Protein AF-A0A224XT96-F1 (afdb_monomer_lite)

InterPro domains:
  IPR000998 MAM domain [PS50060] (80-125)
  IPR002172 Low-density lipoprotein (LDL) receptor class A repeat [PF00057] (38-73)
  IPR002172 Low-density lipoprotein (LDL) receptor class A repeat [PS50068] (37-74)
  IPR002172 Low-density lipoprotein (LDL) receptor class A repeat [SM00192] (37-75)
  IPR002172 Low-density lipoprotein (LDL) receptor class A repeat [cd00112] (38-69)
  IPR013320 Concanavalin A-like lectin/glucanase domain superfamily [SSF49899] (80-122)
  IPR023415 Low-density lipoprotein (LDL) receptor class A, conserved site [PS01209] (50-73)
  IPR036055 LDL receptor-like superfamily [G3DSA:4.10.400.10] (34-73)
  IPR036055 LDL receptor-like superfamily [SSF57424] (34-71)
  IPR051560 MAM domain-containing p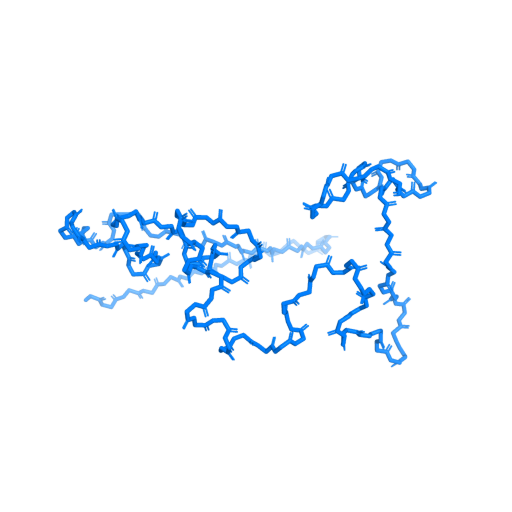rotein [PTHR23282] (2-123)

Organism: NCBI:txid156445

Radius of gyration: 20.36 Å; chains: 1; bounding box: 52×38×51 Å

Secondary structure (DSSP, 8-state):
------------SSS-----------SSSSPPPPTTS--TTEEE-TTSPEEEGGGSSSSS--STT-GGGTSSGGGS-GGGS--STTTTTT--PPTT-SS------SS-SSTT-S-SS-SSS----

Structure (mmCIF, N/CA/C/O backbone):
data_AF-A0A224XT96-F1
#
_entry.id   AF-A0A224XT96-F1
#
loop_
_atom_site.group_PDB
_atom_site.id
_atom_site.type_symbol
_atom_site.label_atom_id
_atom_site.label_alt_id
_atom_site.label_comp_id
_atom_site.label_asym_id
_atom_site.label_entity_id
_atom_site.label_seq_id
_atom_site.pdbx_PDB_ins_code
_atom_site.Cartn_x
_atom_site.Cartn_y
_atom_site.Cartn_z
_atom_site.occupancy
_atom_site.B_iso_or_equiv
_atom_site.auth_seq_id
_atom_site.auth_comp_id
_atom_site.auth_asym_id
_atom_site.auth_atom_id
_atom_site.pdbx_PDB_model_num
ATOM 1 N N . GLN A 1 1 ? 5.978 14.322 24.460 1.00 62.19 1 GLN A N 1
ATOM 2 C CA . GLN A 1 1 ? 7.425 14.065 24.341 1.00 62.19 1 GLN A CA 1
ATOM 3 C C . GLN A 1 1 ? 7.771 14.215 22.873 1.00 62.19 1 GLN A C 1
ATOM 5 O O . GLN A 1 1 ? 7.214 13.476 22.072 1.00 62.19 1 GLN A O 1
ATOM 10 N N . GLU A 1 2 ? 8.599 15.186 22.508 1.00 73.69 2 GLU A N 1
ATOM 11 C CA . GLU A 1 2 ? 9.146 15.238 21.150 1.00 73.69 2 GLU A CA 1
ATOM 12 C C . GLU A 1 2 ? 10.323 14.266 21.077 1.00 73.69 2 GLU A C 1
ATOM 14 O O . GLU A 1 2 ? 11.166 14.236 21.975 1.00 73.69 2 GLU A O 1
ATOM 19 N N . PHE A 1 3 ? 10.348 13.426 20.049 1.00 71.81 3 PHE A N 1
ATOM 20 C CA . PHE A 1 3 ? 11.459 12.524 19.782 1.00 71.81 3 PHE A CA 1
ATOM 21 C C . PHE A 1 3 ? 11.799 12.588 18.297 1.00 71.81 3 PHE A C 1
ATOM 23 O O . PHE A 1 3 ? 10.921 12.778 17.457 1.00 71.81 3 PHE A O 1
ATOM 30 N N . ASN A 1 4 ? 13.083 12.431 17.992 1.00 81.56 4 ASN A N 1
ATOM 31 C CA . ASN A 1 4 ? 13.606 12.438 16.634 1.00 81.56 4 ASN A CA 1
ATOM 32 C C . ASN A 1 4 ? 14.229 11.071 16.357 1.00 81.56 4 ASN A C 1
ATOM 34 O O . ASN A 1 4 ? 15.077 10.614 17.123 1.00 81.56 4 ASN A O 1
ATOM 38 N N . ILE A 1 5 ? 13.808 10.424 15.272 1.00 83.94 5 ILE A N 1
ATOM 39 C CA . ILE A 1 5 ? 14.462 9.219 14.757 1.00 83.94 5 ILE A CA 1
ATOM 40 C C . ILE A 1 5 ? 15.410 9.671 13.646 1.00 83.94 5 ILE A C 1
ATOM 42 O O . ILE A 1 5 ? 14.959 10.218 12.642 1.00 83.94 5 ILE A O 1
ATOM 46 N N . ILE A 1 6 ? 16.712 9.451 13.830 1.00 89.19 6 ILE A N 1
ATOM 47 C CA . ILE A 1 6 ? 17.740 9.747 12.826 1.00 89.19 6 ILE A CA 1
ATOM 48 C C . ILE A 1 6 ? 18.249 8.417 12.279 1.00 89.19 6 ILE A C 1
ATOM 50 O O . ILE A 1 6 ? 18.723 7.570 13.034 1.00 89.19 6 ILE A O 1
ATOM 54 N N . LEU A 1 7 ? 18.121 8.236 10.967 1.00 88.44 7 LEU A N 1
ATOM 55 C CA . LEU A 1 7 ? 18.580 7.055 10.245 1.00 88.44 7 LEU A CA 1
ATOM 56 C C . LEU A 1 7 ? 19.759 7.477 9.372 1.00 88.44 7 LEU A C 1
ATOM 58 O O . LEU A 1 7 ? 19.578 8.179 8.379 1.00 88.44 7 LEU A O 1
ATOM 62 N N . GLU A 1 8 ? 20.965 7.085 9.768 1.00 91.38 8 GLU A N 1
ATOM 63 C CA . GLU A 1 8 ? 22.192 7.380 9.031 1.00 91.38 8 GLU A CA 1
ATOM 64 C C . GLU A 1 8 ? 22.595 6.176 8.178 1.00 91.38 8 GLU A C 1
ATOM 66 O O . GLU A 1 8 ? 22.649 5.042 8.657 1.00 91.38 8 GLU A O 1
ATOM 71 N N . VAL A 1 9 ? 22.881 6.429 6.901 1.00 86.19 9 VAL A N 1
ATOM 72 C CA . VAL A 1 9 ? 23.350 5.418 5.952 1.00 86.19 9 VAL A CA 1
ATOM 73 C C . VAL A 1 9 ? 24.741 5.815 5.481 1.00 86.19 9 VAL A C 1
ATOM 75 O O . VAL A 1 9 ? 24.912 6.879 4.891 1.00 86.19 9 VAL A O 1
ATOM 78 N N . VAL A 1 10 ? 25.725 4.942 5.706 1.00 86.25 10 VAL A N 1
ATOM 79 C CA .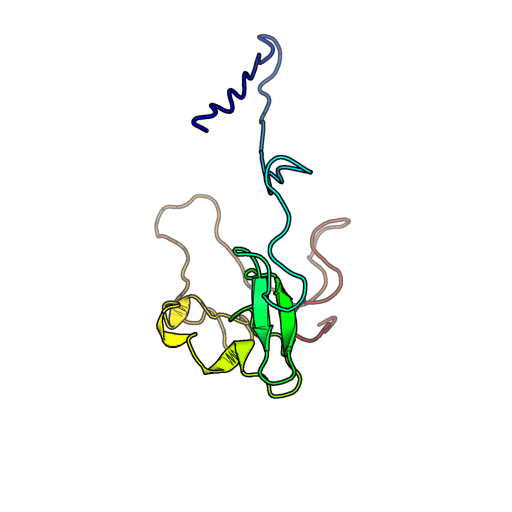 VAL A 1 10 ? 27.110 5.136 5.255 1.00 86.25 10 VAL A CA 1
ATOM 80 C C . VAL A 1 10 ? 27.400 4.156 4.112 1.00 86.25 10 VAL A C 1
ATOM 82 O O . VAL A 1 10 ? 27.719 2.993 4.372 1.00 86.25 10 VAL A O 1
ATOM 85 N N . PRO A 1 11 ? 27.247 4.567 2.840 1.00 78.69 11 PRO A N 1
ATOM 86 C CA . PRO A 1 11 ? 27.521 3.694 1.705 1.00 78.69 11 PRO A CA 1
ATOM 87 C C . PRO A 1 11 ? 29.031 3.475 1.507 1.00 78.69 11 PRO A C 1
ATOM 89 O O . PRO A 1 11 ? 29.856 4.322 1.847 1.00 78.69 11 PRO A O 1
ATOM 92 N N . SER A 1 12 ? 29.399 2.333 0.919 1.00 76.56 12 SER A N 1
ATOM 93 C CA . SER A 1 12 ? 30.778 2.052 0.495 1.00 76.56 12 SER A CA 1
ATOM 94 C C . SER A 1 12 ? 31.112 2.766 -0.817 1.00 76.56 12 SER A C 1
ATOM 96 O O . SER A 1 12 ? 30.284 2.831 -1.722 1.00 76.56 12 SER A O 1
ATOM 98 N N . ASN A 1 13 ? 32.360 3.217 -0.962 1.00 80.19 13 ASN A N 1
ATOM 99 C CA . ASN A 1 13 ? 32.860 3.839 -2.195 1.00 80.19 13 ASN A CA 1
ATOM 100 C C . ASN A 1 13 ? 33.190 2.825 -3.306 1.00 80.19 13 ASN A C 1
ATOM 102 O O . ASN A 1 13 ? 33.550 3.226 -4.409 1.00 80.19 13 ASN A O 1
ATOM 106 N N . VAL A 1 14 ? 33.145 1.522 -3.009 1.00 82.19 14 VAL A N 1
ATOM 107 C CA . VAL A 1 14 ? 33.650 0.472 -3.912 1.00 82.19 14 VAL A CA 1
ATOM 108 C C . VAL A 1 14 ? 32.533 -0.170 -4.737 1.00 82.19 14 VAL A C 1
ATOM 110 O O . VAL A 1 14 ? 32.764 -0.545 -5.882 1.00 82.19 14 VAL A O 1
ATOM 113 N N . TYR A 1 15 ? 31.317 -0.263 -4.192 1.00 79.44 15 TYR A N 1
ATOM 114 C CA . TYR A 1 15 ? 30.173 -0.864 -4.879 1.00 79.44 15 TYR A CA 1
ATOM 115 C C . TYR A 1 15 ? 28.897 -0.048 -4.632 1.00 79.44 15 TYR A C 1
ATOM 117 O O . TYR A 1 15 ? 28.654 0.349 -3.488 1.00 79.44 15 TYR A O 1
ATOM 125 N N . PRO A 1 16 ? 28.053 0.171 -5.659 1.00 77.38 16 PRO A N 1
ATOM 126 C CA . PRO A 1 16 ? 26.733 0.754 -5.458 1.00 77.38 16 PRO A CA 1
ATOM 127 C C . PRO A 1 16 ? 25.914 -0.159 -4.540 1.00 77.38 16 PRO A C 1
ATOM 129 O O . PRO A 1 16 ? 25.813 -1.364 -4.764 1.00 77.38 16 PRO A O 1
ATOM 132 N N . SER A 1 17 ? 25.354 0.422 -3.481 1.00 78.38 17 SER A N 1
ATOM 133 C CA . SER A 1 17 ? 24.522 -0.276 -2.503 1.00 78.38 17 SER A CA 1
ATOM 134 C C . SER A 1 17 ? 23.190 0.447 -2.357 1.00 78.38 17 SER A C 1
ATOM 136 O O . SER A 1 17 ? 23.110 1.668 -2.499 1.00 78.38 17 SER A O 1
ATOM 138 N N . HIS A 1 18 ? 22.137 -0.324 -2.102 1.00 84.00 18 HIS A N 1
ATOM 139 C CA . HIS A 1 18 ? 20.791 0.189 -1.895 1.00 84.00 18 HIS A CA 1
ATOM 140 C C . HIS A 1 18 ? 20.360 -0.122 -0.466 1.00 84.00 18 HIS A C 1
ATOM 142 O O . HIS A 1 18 ? 20.597 -1.221 0.032 1.00 84.00 18 HIS A O 1
ATOM 148 N N . VAL A 1 19 ? 19.714 0.847 0.177 1.00 85.00 19 VAL A N 1
ATOM 149 C CA . VAL A 1 19 ? 19.079 0.672 1.482 1.00 85.00 19 VAL A CA 1
ATOM 150 C C . VAL A 1 19 ? 17.593 0.923 1.301 1.00 85.00 19 VAL A C 1
ATOM 152 O O . VAL A 1 19 ? 17.196 1.975 0.803 1.00 85.00 19 VAL A O 1
ATOM 155 N N . ALA A 1 20 ? 16.788 -0.054 1.696 1.00 87.31 20 ALA A N 1
ATOM 156 C CA . ALA A 1 20 ? 15.345 0.075 1.789 1.00 87.31 20 ALA A CA 1
ATOM 157 C C . ALA A 1 20 ? 14.951 -0.093 3.256 1.00 87.31 20 ALA A C 1
ATOM 159 O O . ALA A 1 20 ? 15.428 -1.003 3.935 1.00 87.31 20 ALA A O 1
ATOM 160 N N . LEU A 1 21 ? 14.107 0.811 3.737 1.00 86.69 21 LEU A N 1
ATOM 161 C CA . LEU A 1 21 ? 13.531 0.765 5.071 1.00 86.69 21 LEU A CA 1
ATOM 162 C C . LEU A 1 21 ? 12.037 0.574 4.915 1.00 86.69 21 LEU A C 1
ATOM 164 O O . LEU A 1 21 ? 11.406 1.301 4.150 1.00 86.69 21 LEU A O 1
ATOM 168 N N . ASP A 1 22 ? 11.492 -0.375 5.660 1.00 86.56 22 ASP A N 1
ATOM 169 C CA . ASP A 1 22 ? 10.061 -0.608 5.697 1.00 86.56 22 ASP A CA 1
ATOM 170 C C . ASP A 1 22 ? 9.611 -0.945 7.125 1.00 86.56 22 ASP A C 1
ATOM 172 O O . ASP A 1 22 ? 10.386 -1.470 7.928 1.00 86.56 22 ASP A O 1
ATOM 176 N N . ASN A 1 23 ? 8.365 -0.600 7.447 1.00 76.56 23 ASN A N 1
ATOM 177 C CA . ASN A 1 23 ? 7.657 -0.933 8.689 1.00 76.56 23 ASN A CA 1
ATOM 178 C C . ASN A 1 23 ? 8.400 -0.648 10.015 1.00 76.56 23 ASN A C 1
ATOM 180 O O . ASN A 1 23 ? 8.629 -1.537 10.840 1.00 76.56 23 ASN A O 1
ATOM 184 N N . ILE A 1 24 ? 8.699 0.627 10.288 1.00 82.38 24 ILE A N 1
ATOM 185 C CA . ILE A 1 24 ? 9.270 1.066 11.575 1.00 82.38 24 ILE A CA 1
ATOM 186 C C . ILE A 1 24 ? 8.217 0.944 12.690 1.00 82.38 24 ILE A C 1
ATOM 188 O O . ILE A 1 24 ? 7.196 1.631 12.670 1.00 82.38 24 ILE A O 1
ATOM 192 N N . LYS A 1 25 ? 8.486 0.114 13.709 1.00 73.69 25 LYS A N 1
ATOM 193 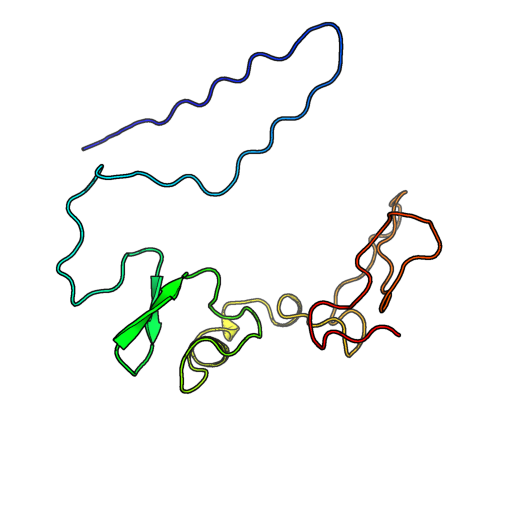C CA . LYS A 1 25 ? 7.639 -0.017 14.907 1.00 73.69 25 LYS A CA 1
ATOM 194 C C . LYS A 1 25 ? 8.383 0.400 16.170 1.00 73.69 25 LYS A C 1
ATOM 196 O O . LYS A 1 25 ? 9.379 -0.204 16.555 1.00 73.69 25 LYS A O 1
ATOM 201 N N . LEU A 1 26 ? 7.825 1.384 16.864 1.00 76.69 26 LEU A N 1
ATOM 202 C CA . LEU A 1 26 ? 8.262 1.813 18.188 1.00 76.69 26 LEU A CA 1
ATOM 203 C C . LEU A 1 26 ? 7.698 0.846 19.242 1.00 76.69 26 LEU A C 1
ATOM 205 O O . LEU A 1 26 ? 6.483 0.700 19.369 1.00 76.69 26 LEU A O 1
ATOM 209 N N . LYS A 1 27 ? 8.566 0.144 19.975 1.00 71.38 27 LYS A N 1
ATOM 210 C CA . LYS A 1 27 ? 8.173 -0.778 21.054 1.00 71.38 27 LYS A CA 1
ATOM 211 C C . LYS A 1 27 ? 8.317 -0.072 22.399 1.00 71.38 27 LYS A C 1
ATOM 213 O O . LYS A 1 27 ? 9.395 0.418 22.711 1.00 71.38 27 LYS A O 1
ATOM 218 N N . ASN A 1 28 ? 7.244 -0.051 23.191 1.00 69.94 28 ASN A N 1
ATOM 219 C CA . ASN A 1 28 ? 7.208 0.509 24.550 1.00 69.94 28 ASN A CA 1
ATOM 220 C C . ASN A 1 28 ? 7.527 2.015 24.634 1.00 69.94 28 ASN A C 1
ATOM 222 O O . ASN A 1 28 ? 7.934 2.504 25.684 1.00 69.94 28 ASN A O 1
ATOM 226 N N . CYS A 1 29 ? 7.365 2.763 23.539 1.00 70.25 29 CYS A N 1
ATOM 227 C CA . CYS A 1 29 ? 7.611 4.210 23.532 1.00 70.25 29 CYS A CA 1
ATOM 228 C C . CYS A 1 29 ? 6.428 5.018 24.083 1.00 70.25 29 CYS A C 1
ATOM 230 O O . CYS A 1 29 ? 6.615 6.152 24.516 1.00 70.25 29 CYS A O 1
ATOM 232 N N . PHE A 1 30 ? 5.227 4.432 24.085 1.00 72.19 30 PHE A N 1
ATOM 233 C CA . PHE A 1 30 ? 4.004 5.022 24.623 1.00 72.19 30 PHE A CA 1
ATOM 234 C C . PHE A 1 30 ? 3.250 3.967 25.438 1.00 72.19 30 PHE A C 1
ATOM 236 O O . PHE A 1 30 ? 3.355 2.784 25.104 1.00 72.19 30 PHE A O 1
ATOM 243 N N . PRO A 1 31 ? 2.507 4.360 26.490 1.00 69.25 31 PRO A N 1
ATOM 244 C CA . PRO A 1 31 ? 1.584 3.456 27.164 1.00 69.25 31 PRO A CA 1
ATOM 245 C C . PRO A 1 31 ? 0.605 2.893 26.135 1.00 69.25 31 PRO A C 1
ATOM 247 O O . PRO A 1 31 ? 0.039 3.663 25.353 1.00 69.25 31 PRO A O 1
ATOM 250 N N . ASP A 1 32 ? 0.418 1.575 26.123 1.00 60.41 32 ASP A N 1
ATOM 251 C CA . ASP A 1 32 ? -0.597 0.968 25.269 1.00 60.41 32 ASP A CA 1
ATOM 252 C C . ASP A 1 32 ? -1.968 1.567 25.631 1.00 60.41 32 ASP A C 1
ATOM 254 O O . ASP A 1 32 ? -2.272 1.725 26.823 1.00 60.41 32 ASP A O 1
ATOM 258 N N . PRO A 1 33 ? -2.800 1.943 24.639 1.00 56.88 33 PRO A N 1
ATOM 259 C CA . PRO A 1 33 ? -4.162 2.360 24.925 1.00 56.88 33 PRO A CA 1
ATOM 260 C C . PRO A 1 33 ? -4.882 1.243 25.701 1.00 56.88 33 PRO A C 1
ATOM 262 O O . PRO A 1 33 ? -4.553 0.064 25.535 1.00 56.88 33 PRO A O 1
ATOM 265 N N . PRO A 1 34 ? -5.848 1.583 26.574 1.00 61.38 34 PRO A N 1
ATOM 266 C CA . PRO A 1 34 ? -6.603 0.576 27.310 1.00 61.38 34 PRO A CA 1
ATOM 267 C C . PRO A 1 34 ? -7.170 -0.472 26.340 1.00 61.38 34 PRO A C 1
ATOM 269 O O . PRO A 1 34 ? -7.721 -0.110 25.303 1.00 61.38 34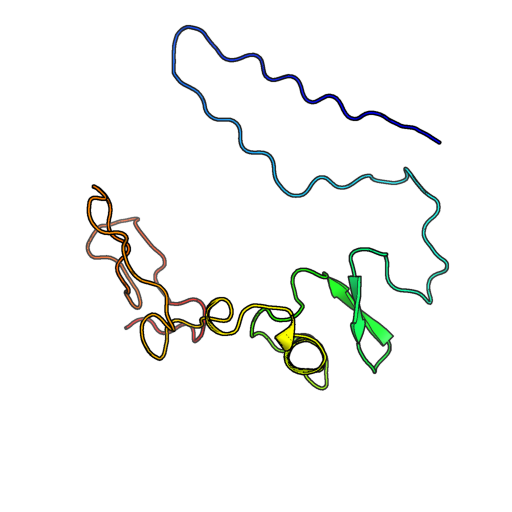 PRO A O 1
ATOM 272 N N . GLN A 1 35 ? -7.029 -1.755 26.701 1.00 58.06 35 GLN A N 1
ATOM 273 C CA . GLN A 1 35 ? -7.232 -2.978 25.892 1.00 58.06 35 GLN A CA 1
ATOM 274 C C . GLN A 1 35 ? -8.576 -3.136 25.144 1.00 58.06 35 GLN A C 1
ATOM 276 O O . GLN A 1 35 ? -8.782 -4.149 24.486 1.00 58.06 35 GLN A O 1
ATOM 281 N N . ASN A 1 36 ? -9.475 -2.158 25.206 1.00 59.25 36 ASN A N 1
ATOM 282 C CA . ASN A 1 36 ? -10.763 -2.156 24.509 1.00 59.25 36 ASN A CA 1
ATOM 283 C C . ASN A 1 36 ? -10.795 -1.208 23.302 1.00 59.25 36 ASN A C 1
ATOM 285 O O . ASN A 1 36 ? -11.859 -0.979 22.732 1.00 59.25 36 ASN A O 1
ATOM 289 N N . VAL A 1 37 ? -9.655 -0.619 22.942 1.00 72.56 37 VAL A N 1
ATOM 290 C CA . VAL A 1 37 ? -9.526 0.274 21.793 1.00 72.56 37 VAL A CA 1
ATOM 291 C C . VAL A 1 37 ? -8.362 -0.226 20.953 1.00 72.56 37 VAL A C 1
ATOM 293 O O . VAL A 1 37 ? -7.249 -0.376 21.463 1.00 72.56 37 VAL A O 1
ATOM 296 N N . CYS A 1 38 ? -8.620 -0.510 19.677 1.00 81.12 38 CYS A N 1
ATOM 297 C CA . CYS A 1 38 ? -7.570 -0.912 18.749 1.00 81.12 38 CYS A CA 1
ATOM 298 C C . CYS A 1 38 ? -6.447 0.136 18.719 1.00 81.12 38 CYS A C 1
ATOM 300 O O . CYS A 1 38 ? -6.680 1.332 18.916 1.00 81.12 38 CYS A O 1
ATOM 302 N N . MET A 1 39 ? -5.208 -0.307 18.484 1.00 81.88 39 MET A N 1
ATOM 303 C CA . MET A 1 39 ? -4.088 0.626 18.340 1.00 81.88 39 MET A CA 1
ATOM 304 C C . MET A 1 39 ? -4.380 1.627 17.208 1.00 81.88 39 MET A C 1
ATOM 306 O O . MET A 1 39 ? -5.066 1.268 16.255 1.00 81.88 39 MET A O 1
ATOM 310 N N . PRO A 1 40 ? -3.805 2.843 17.219 1.00 78.81 40 PRO A N 1
ATOM 311 C CA . PRO A 1 40 ? -4.005 3.810 16.134 1.00 78.81 40 PRO A CA 1
ATOM 312 C C . PRO A 1 40 ? -3.653 3.285 14.728 1.00 78.81 40 PRO A C 1
ATOM 314 O O . PRO A 1 40 ? -4.135 3.817 13.736 1.00 78.81 40 PRO A O 1
ATOM 317 N N . SER A 1 41 ? -2.813 2.248 14.631 1.00 81.31 41 SER A N 1
ATOM 318 C CA . SER A 1 41 ? -2.457 1.567 13.378 1.00 81.31 41 SER A CA 1
ATOM 319 C C . SER A 1 41 ? -3.321 0.333 13.069 1.00 81.31 41 SER A C 1
ATOM 321 O O . SER A 1 41 ? -2.915 -0.524 12.284 1.00 81.31 41 SER A O 1
ATOM 323 N N . GLN A 1 42 ? -4.456 0.175 13.741 1.00 87.38 42 GLN A N 1
ATOM 324 C CA . GLN A 1 42 ? -5.376 -0.943 13.582 1.00 87.38 42 GLN A CA 1
ATOM 325 C C . GLN A 1 42 ? -6.787 -0.436 13.287 1.00 87.38 42 GLN A C 1
ATOM 327 O O . GLN A 1 42 ? -7.194 0.629 13.747 1.00 87.38 42 GLN A O 1
ATOM 332 N N . PHE A 1 43 ? -7.528 -1.231 12.527 1.00 87.50 43 PHE A N 1
ATOM 333 C CA . PHE A 1 43 ? -8.944 -1.034 12.265 1.00 87.50 43 PHE A CA 1
ATOM 334 C C . PHE A 1 43 ? -9.757 -1.979 13.147 1.00 87.50 43 PHE A C 1
ATOM 336 O O . PHE A 1 43 ? -9.396 -3.147 13.304 1.00 87.50 43 PHE A O 1
ATOM 343 N N . GLN A 1 44 ? -10.830 -1.460 13.740 1.00 89.50 44 GLN A N 1
ATOM 344 C CA . GLN A 1 44 ? -11.736 -2.231 14.583 1.00 89.50 44 GLN A CA 1
ATOM 345 C C . GLN A 1 44 ? -12.918 -2.726 13.753 1.00 89.50 44 GLN A C 1
ATOM 347 O O . GLN A 1 44 ? -13.725 -1.923 13.286 1.00 89.50 44 GLN A O 1
ATOM 352 N N . CYS A 1 45 ? -13.030 -4.043 13.612 1.00 88.88 45 CYS A N 1
ATOM 353 C CA . CYS A 1 45 ? -14.198 -4.712 13.062 1.00 88.88 45 CYS A CA 1
ATOM 354 C C . CYS A 1 45 ? -15.421 -4.526 13.986 1.00 88.88 45 CYS A C 1
ATOM 356 O O . CYS A 1 45 ? -15.310 -4.229 15.181 1.00 88.88 45 CYS A O 1
ATOM 358 N N . SER A 1 46 ? -16.612 -4.748 13.439 1.00 88.50 46 SER A N 1
ATOM 359 C CA . SER A 1 46 ? -17.907 -4.656 14.130 1.00 88.50 46 SER A CA 1
ATOM 360 C C . SER A 1 46 ? -18.068 -5.642 15.297 1.00 88.50 46 SER A C 1
ATOM 362 O O . SER A 1 46 ? -18.841 -5.391 16.221 1.00 88.50 46 SER A O 1
ATOM 364 N N . ASP A 1 47 ? -17.312 -6.739 15.284 1.00 88.75 47 ASP A N 1
ATOM 365 C CA . ASP A 1 47 ? -17.229 -7.757 16.336 1.00 88.75 47 ASP A CA 1
ATOM 366 C C . ASP A 1 47 ? -16.144 -7.463 17.397 1.00 88.75 47 ASP A C 1
ATOM 368 O O . ASP A 1 47 ? -15.903 -8.285 18.281 1.00 88.75 47 ASP A O 1
ATOM 372 N N . ASN A 1 48 ? -15.530 -6.272 17.359 1.00 84.44 48 ASN A N 1
ATOM 373 C CA . ASN A 1 48 ? -14.404 -5.832 18.195 1.00 84.44 48 ASN A CA 1
ATOM 374 C C . ASN A 1 48 ? -13.070 -6.543 17.925 1.00 84.44 48 ASN A C 1
ATOM 376 O O . ASN A 1 48 ? -12.140 -6.422 18.726 1.00 84.44 48 ASN A O 1
ATOM 380 N N . VAL A 1 49 ? -12.933 -7.245 16.800 1.00 88.69 49 VAL A N 1
ATOM 381 C CA . VAL A 1 49 ? -11.630 -7.737 16.344 1.00 88.69 49 VAL A CA 1
ATOM 382 C C . VAL A 1 49 ? -10.812 -6.574 15.782 1.00 88.69 49 VAL A C 1
ATOM 384 O O . VAL A 1 49 ? -11.308 -5.758 15.011 1.00 88.69 49 VAL A O 1
ATOM 387 N N . CYS A 1 50 ? -9.537 -6.489 16.161 1.00 88.44 50 CYS A N 1
ATOM 388 C CA . CYS A 1 50 ? -8.611 -5.500 15.613 1.00 88.44 50 CYS A CA 1
ATOM 389 C C . CYS A 1 50 ? -7.761 -6.126 14.505 1.00 88.44 50 CYS A C 1
ATOM 391 O O . CYS A 1 50 ? -6.947 -7.015 14.774 1.00 88.44 50 CYS A O 1
ATOM 393 N N . ILE A 1 51 ? -7.876 -5.612 13.285 1.00 89.75 51 ILE A N 1
ATOM 394 C CA . ILE A 1 51 ? -7.004 -5.968 12.159 1.00 89.75 51 ILE A CA 1
ATOM 395 C C . ILE A 1 51 ? -5.989 -4.850 11.905 1.00 89.75 51 ILE A C 1
ATOM 397 O O . ILE A 1 51 ? -6.145 -3.723 12.372 1.00 89.75 51 ILE A O 1
ATOM 401 N N . ASN A 1 52 ? -4.894 -5.149 11.207 1.00 88.44 52 ASN A N 1
ATOM 402 C CA . ASN A 1 52 ? -3.923 -4.118 10.835 1.00 88.44 52 ASN A CA 1
ATOM 403 C C . ASN A 1 52 ? -4.562 -3.154 9.822 1.00 88.44 52 ASN A C 1
ATOM 405 O O . ASN A 1 52 ? -5.273 -3.606 8.934 1.00 88.44 52 ASN A O 1
ATOM 409 N N . ALA A 1 53 ? -4.286 -1.852 9.913 1.00 85.25 53 ALA A N 1
ATOM 410 C CA . ALA A 1 53 ? -4.764 -0.882 8.927 1.00 85.25 53 ALA A CA 1
ATOM 411 C C . ALA A 1 53 ? -4.327 -1.212 7.482 1.00 85.25 53 ALA A C 1
ATOM 413 O O . ALA A 1 53 ? -4.989 -0.790 6.542 1.00 85.25 53 ALA A O 1
ATOM 414 N N . THR A 1 54 ? -3.250 -1.987 7.289 1.00 84.75 54 THR A N 1
ATOM 415 C CA . THR A 1 54 ? -2.834 -2.490 5.964 1.00 84.75 54 THR A CA 1
ATOM 416 C C . THR A 1 54 ? -3.778 -3.534 5.366 1.00 84.75 54 THR A C 1
ATOM 418 O O . THR A 1 54 ? -3.660 -3.822 4.185 1.00 84.75 54 THR A O 1
ATOM 421 N N . ARG A 1 55 ? -4.658 -4.120 6.183 1.00 87.81 55 ARG A N 1
ATOM 422 C CA . ARG A 1 55 ? -5.655 -5.138 5.818 1.00 87.81 55 ARG A CA 1
ATOM 423 C C . ARG A 1 55 ? -7.041 -4.535 5.571 1.00 87.81 55 ARG A C 1
ATOM 425 O O . ARG A 1 55 ? -8.047 -5.216 5.633 1.00 87.81 55 ARG A O 1
ATOM 432 N N . VAL A 1 56 ? -7.105 -3.215 5.423 1.00 88.88 56 VAL A N 1
ATOM 433 C CA . VAL A 1 56 ? -8.338 -2.496 5.107 1.00 88.88 56 VAL A CA 1
ATOM 434 C C . VAL A 1 56 ? -8.286 -2.160 3.628 1.00 88.88 56 VAL A C 1
ATOM 436 O O . VAL A 1 56 ? -7.330 -1.521 3.182 1.00 88.88 56 VAL A O 1
ATOM 439 N N . CYS A 1 57 ? -9.325 -2.531 2.884 1.00 88.38 57 CYS A N 1
ATOM 440 C CA . CYS A 1 57 ? -9.418 -2.343 1.439 1.00 88.38 57 CYS A CA 1
ATOM 441 C C . CYS A 1 57 ? -8.337 -3.082 0.641 1.00 88.38 57 CYS A C 1
ATOM 443 O O . CYS A 1 57 ? -7.918 -2.591 -0.415 1.00 88.38 57 CYS A O 1
ATOM 445 N N . ASP A 1 58 ? -7.885 -4.230 1.141 1.00 85.94 58 ASP A N 1
ATOM 446 C CA . ASP A 1 58 ? -6.862 -5.068 0.518 1.00 85.94 58 ASP A CA 1
ATOM 447 C C . ASP A 1 58 ? -7.454 -6.215 -0.321 1.00 85.94 58 ASP A C 1
ATOM 449 O O . ASP A 1 58 ? -6.710 -7.019 -0.882 1.00 85.94 58 ASP A O 1
ATOM 453 N N . ILE A 1 59 ? -8.784 -6.229 -0.475 1.00 83.94 59 ILE A N 1
ATOM 454 C CA . ILE A 1 59 ? -9.582 -7.184 -1.255 1.00 83.94 59 ILE A CA 1
ATOM 455 C C . ILE A 1 59 ? -9.748 -8.540 -0.547 1.00 83.94 59 ILE A C 1
ATOM 457 O O . ILE A 1 59 ? -10.583 -9.351 -0.961 1.00 83.94 59 ILE A O 1
ATOM 461 N N . ASN A 1 60 ? -9.045 -8.774 0.562 1.00 85.94 60 ASN A N 1
ATOM 462 C CA . ASN A 1 60 ? -9.261 -9.935 1.406 1.00 85.94 60 ASN A CA 1
ATOM 463 C C . ASN A 1 60 ? -10.281 -9.595 2.485 1.00 85.94 60 ASN A C 1
ATOM 465 O O . ASN A 1 60 ? -10.255 -8.541 3.098 1.00 85.94 60 ASN A O 1
ATOM 469 N N . LYS A 1 61 ? -11.205 -10.521 2.731 1.00 90.94 61 LYS A N 1
ATOM 470 C CA . LYS A 1 61 ? -12.155 -10.378 3.827 1.00 90.94 61 LYS A CA 1
ATOM 471 C C . LYS A 1 61 ? -11.478 -10.787 5.133 1.00 90.94 61 LYS A C 1
ATOM 473 O O . LYS A 1 61 ? -11.389 -11.981 5.423 1.00 90.94 61 LYS A O 1
ATOM 478 N N . ASP A 1 62 ? -11.063 -9.806 5.921 1.00 90.69 62 ASP A N 1
ATOM 479 C CA . ASP A 1 62 ? -10.402 -10.009 7.206 1.00 90.69 62 ASP A CA 1
ATOM 480 C C . ASP A 1 62 ? -11.319 -9.796 8.406 1.00 90.69 62 ASP A C 1
ATOM 482 O O . ASP A 1 62 ? -11.122 -10.438 9.443 1.00 90.69 62 ASP A O 1
ATOM 486 N N . CYS A 1 63 ? -12.363 -8.977 8.272 1.00 90.94 63 CYS A N 1
ATOM 487 C CA . CYS A 1 63 ? -13.429 -8.930 9.265 1.00 90.94 63 CYS A CA 1
ATOM 488 C C . CYS A 1 63 ? -14.539 -9.953 8.967 1.00 90.94 63 CYS A C 1
ATOM 490 O O . CYS A 1 63 ? -14.821 -10.314 7.819 1.00 90.94 63 CYS A O 1
ATOM 492 N N . ALA A 1 64 ? -15.250 -10.392 10.012 1.00 90.31 64 ALA A N 1
ATOM 493 C CA . ALA A 1 64 ? -16.309 -11.398 9.903 1.00 90.31 64 ALA A CA 1
ATOM 494 C C . ALA A 1 64 ? -17.426 -11.014 8.914 1.00 90.31 64 ALA A C 1
ATOM 496 O O . ALA A 1 64 ? -17.972 -11.888 8.229 1.00 90.31 64 ALA A O 1
ATOM 497 N N . ASN A 1 65 ? -17.736 -9.719 8.779 1.00 88.25 65 ASN A N 1
ATOM 498 C CA . ASN A 1 65 ? -18.765 -9.216 7.870 1.00 88.25 65 ASN A CA 1
ATOM 499 C C . ASN A 1 65 ? -18.192 -8.528 6.617 1.00 88.25 65 ASN A C 1
ATOM 501 O O . ASN A 1 65 ? -18.962 -8.186 5.723 1.00 88.25 65 ASN A O 1
ATOM 505 N N . GLY A 1 66 ? -16.866 -8.422 6.484 1.00 88.38 66 GLY A N 1
ATOM 506 C CA . GLY A 1 66 ? -16.204 -7.793 5.337 1.00 88.38 66 GLY A CA 1
ATOM 507 C C . GLY A 1 66 ? -16.285 -6.269 5.349 1.00 88.38 66 GLY A C 1
ATOM 508 O O . GLY A 1 66 ? -16.161 -5.632 4.304 1.00 88.38 66 GLY A O 1
ATOM 509 N N . GLU A 1 67 ? -16.563 -5.672 6.505 1.00 89.88 67 GLU A N 1
ATOM 510 C CA . GLU A 1 67 ? -16.635 -4.226 6.702 1.00 89.88 67 GLU A CA 1
ATOM 511 C C . GLU A 1 67 ? -15.331 -3.505 6.323 1.00 89.88 67 GLU A C 1
ATOM 513 O O . GLU A 1 67 ? -15.383 -2.388 5.799 1.00 89.88 67 GLU A O 1
ATOM 518 N N . ASP A 1 68 ? -14.196 -4.184 6.496 1.00 90.56 68 ASP A N 1
ATOM 519 C CA . ASP A 1 68 ? -12.854 -3.804 6.054 1.00 90.56 68 ASP A CA 1
ATOM 520 C C . ASP A 1 68 ? -12.754 -3.594 4.537 1.00 90.56 68 ASP A C 1
ATOM 522 O O . ASP A 1 68 ? -11.938 -2.795 4.085 1.00 90.56 68 ASP A O 1
ATOM 526 N N . GLU A 1 69 ? -13.656 -4.199 3.758 1.00 90.62 69 GLU A N 1
ATOM 527 C CA . GLU A 1 69 ? -13.687 -4.108 2.295 1.00 90.62 69 GLU A CA 1
ATOM 528 C C . GLU A 1 69 ? -14.800 -3.213 1.725 1.00 90.62 69 GLU A C 1
ATOM 530 O O . GLU A 1 69 ? -14.856 -2.983 0.508 1.00 90.62 69 GLU A O 1
ATOM 535 N N . HIS A 1 70 ? -15.685 -2.685 2.578 1.00 81.62 70 HIS A N 1
ATOM 536 C CA . HIS A 1 70 ? -16.899 -1.984 2.139 1.00 81.62 70 HIS A CA 1
ATOM 537 C C . HIS A 1 70 ? -17.028 -0.558 2.678 1.00 81.62 70 HIS A C 1
ATOM 539 O O . HIS A 1 70 ? -17.431 0.335 1.933 1.00 81.62 70 HIS A O 1
ATOM 545 N N . GLN A 1 71 ? -16.726 -0.321 3.957 1.00 65.69 71 GLN A N 1
ATOM 546 C CA . GLN A 1 71 ? -17.273 0.848 4.651 1.00 65.69 71 GLN A CA 1
ATOM 547 C C . GLN A 1 71 ? -16.552 2.167 4.328 1.00 65.69 71 GLN A C 1
ATOM 549 O O . GLN A 1 71 ? -17.154 3.230 4.447 1.00 65.69 71 GLN A O 1
ATOM 554 N N . ASP A 1 72 ? -15.302 2.113 3.858 1.00 69.69 72 ASP A N 1
ATOM 555 C CA . ASP A 1 72 ? -14.497 3.316 3.591 1.00 69.69 72 ASP A CA 1
ATOM 556 C C . ASP A 1 72 ? -13.547 3.197 2.383 1.00 69.69 72 ASP A C 1
ATOM 558 O O . ASP A 1 72 ? -12.742 4.093 2.107 1.00 69.69 72 ASP A O 1
ATOM 562 N N . CYS A 1 73 ? -13.675 2.130 1.590 1.00 78.00 73 CYS A N 1
ATOM 563 C CA . CYS A 1 73 ? -12.794 1.895 0.445 1.00 78.00 73 CYS A CA 1
ATOM 564 C C . CYS A 1 73 ? -13.002 2.845 -0.732 1.00 78.00 73 CYS A C 1
ATOM 566 O O . CYS A 1 73 ? -12.195 2.847 -1.654 1.00 78.00 73 CYS A O 1
ATOM 568 N N . PHE A 1 74 ? -14.028 3.697 -0.704 1.00 71.38 74 PHE A N 1
ATOM 569 C CA . PHE A 1 74 ? -14.191 4.770 -1.689 1.00 71.38 74 PHE A CA 1
ATOM 570 C C . PHE A 1 74 ? -13.121 5.869 -1.554 1.00 71.38 74 PHE A C 1
ATOM 572 O O . PHE A 1 74 ? -12.929 6.654 -2.483 1.00 71.38 74 PHE A O 1
ATOM 579 N N . LYS A 1 75 ? -12.417 5.943 -0.411 1.00 72.25 75 LYS A N 1
ATOM 580 C CA . LYS A 1 75 ? -11.242 6.815 -0.233 1.00 72.25 75 LYS A CA 1
ATOM 581 C C . LYS A 1 75 ? -10.039 6.308 -1.030 1.00 72.25 75 LYS A C 1
ATOM 583 O O . LYS A 1 75 ? -9.189 7.101 -1.439 1.00 72.25 75 LYS A O 1
ATOM 588 N N . VAL A 1 76 ? -9.976 5.000 -1.276 1.00 73.88 76 VAL A N 1
ATOM 589 C CA . VAL A 1 76 ? -9.027 4.405 -2.214 1.00 73.88 76 VAL A CA 1
ATOM 590 C C . VAL A 1 76 ? -9.529 4.711 -3.624 1.00 73.88 76 VAL A C 1
ATOM 592 O O . VAL A 1 76 ? -10.708 4.539 -3.930 1.00 73.88 76 VAL A O 1
ATOM 595 N N . ARG A 1 77 ? -8.650 5.214 -4.501 1.00 73.06 77 ARG A N 1
ATOM 596 C CA . ARG A 1 77 ? -9.039 5.488 -5.895 1.00 73.06 77 ARG A CA 1
ATOM 597 C C . ARG A 1 77 ? -9.592 4.206 -6.518 1.00 73.06 77 ARG A C 1
ATOM 599 O O . ARG A 1 77 ? -8.991 3.153 -6.349 1.00 73.06 77 ARG A O 1
ATOM 606 N N . ALA A 1 78 ? -10.676 4.311 -7.286 1.00 69.44 78 ALA A N 1
ATOM 607 C CA . ALA A 1 78 ? -11.345 3.153 -7.890 1.00 69.44 78 ALA A CA 1
ATOM 608 C C . ALA A 1 78 ? -10.383 2.216 -8.649 1.00 69.44 78 ALA A C 1
ATOM 610 O O . ALA A 1 78 ? -10.489 1.005 -8.533 1.00 69.44 78 ALA A O 1
ATOM 611 N N . PHE A 1 79 ? -9.389 2.775 -9.347 1.00 73.75 79 PHE A N 1
ATOM 612 C CA . PHE A 1 79 ? -8.384 2.018 -10.108 1.00 73.75 79 PHE A CA 1
ATOM 613 C C . PHE A 1 79 ? -7.201 1.500 -9.267 1.00 73.75 79 PHE A C 1
ATOM 615 O O . PHE A 1 79 ? -6.342 0.784 -9.771 1.00 73.75 79 PHE A O 1
ATOM 622 N N . ALA A 1 80 ? -7.108 1.884 -7.991 1.00 76.06 80 ALA A N 1
ATOM 623 C CA . ALA A 1 80 ? -6.086 1.372 -7.081 1.00 76.06 80 ALA A CA 1
ATOM 624 C C . ALA A 1 80 ? -6.489 0.025 -6.452 1.00 76.06 80 ALA A C 1
ATOM 626 O O . ALA A 1 80 ? -5.607 -0.742 -6.084 1.00 76.06 80 ALA A O 1
ATOM 627 N N . ARG A 1 81 ? -7.791 -0.298 -6.385 1.00 79.44 81 ARG A N 1
ATOM 628 C CA . ARG A 1 81 ? -8.283 -1.636 -6.009 1.00 79.44 81 ARG A CA 1
ATOM 629 C C . ARG A 1 81 ? -8.284 -2.541 -7.244 1.00 79.44 81 ARG A C 1
ATOM 631 O O . ARG A 1 81 ? -9.284 -2.625 -7.950 1.00 79.44 81 ARG A O 1
ATOM 638 N N . CYS A 1 82 ? -7.140 -3.166 -7.521 1.00 82.88 82 CYS A N 1
ATOM 639 C CA . CYS A 1 82 ? -6.929 -4.018 -8.690 1.00 82.88 82 CYS A CA 1
ATOM 640 C C . CYS A 1 82 ? -6.583 -5.447 -8.289 1.00 82.88 82 CYS A C 1
ATOM 642 O O . CYS A 1 82 ? -5.508 -5.672 -7.741 1.00 82.88 82 CYS A O 1
ATOM 644 N N . THR A 1 83 ? -7.442 -6.413 -8.611 1.00 82.62 83 THR A N 1
ATOM 645 C CA . THR A 1 83 ? -7.092 -7.842 -8.504 1.00 82.62 83 THR A CA 1
ATOM 646 C C . THR A 1 83 ? -6.335 -8.352 -9.725 1.00 82.62 83 THR A C 1
ATOM 648 O O . THR A 1 83 ? -5.790 -9.442 -9.693 1.00 82.62 83 THR A O 1
ATOM 651 N N . PHE A 1 84 ? -6.313 -7.570 -10.806 1.00 86.50 84 PHE A N 1
ATOM 652 C CA . PHE A 1 84 ? -5.770 -7.937 -12.112 1.00 86.50 84 PHE A CA 1
ATOM 653 C C . PHE A 1 84 ? -6.456 -9.115 -12.836 1.00 86.50 84 PHE A C 1
ATOM 655 O O . PHE A 1 84 ? -6.011 -9.530 -13.905 1.00 86.50 84 PHE A O 1
ATOM 662 N N . GLU A 1 85 ? -7.587 -9.584 -12.307 1.00 84.12 85 GLU A N 1
ATOM 663 C CA . GLU A 1 85 ? -8.383 -10.679 -12.881 1.00 84.12 85 GLU A CA 1
ATOM 664 C C . GLU A 1 85 ? -9.197 -10.233 -14.102 1.00 84.12 85 GLU A C 1
ATOM 666 O O . GLU A 1 85 ? -9.426 -11.003 -15.030 1.00 84.12 85 GLU A O 1
ATOM 671 N N . ASP A 1 86 ? -9.598 -8.959 -14.130 1.00 84.88 86 ASP A N 1
ATOM 672 C CA . ASP A 1 86 ? -10.263 -8.316 -15.270 1.00 84.88 86 ASP A CA 1
ATOM 673 C C . ASP A 1 86 ? -9.318 -7.293 -15.925 1.00 84.88 86 ASP A C 1
ATOM 675 O O . ASP A 1 86 ? -9.575 -6.088 -16.031 1.00 84.88 86 ASP A O 1
ATOM 679 N N . GLY A 1 87 ? -8.127 -7.780 -16.282 1.00 87.00 87 GLY A N 1
ATOM 680 C CA . GLY A 1 87 ? -7.077 -6.986 -16.906 1.00 87.00 87 GLY A CA 1
ATOM 681 C C . GLY A 1 87 ? -6.485 -5.932 -15.971 1.00 87.00 87 GLY A C 1
ATOM 682 O O . GLY A 1 87 ? -6.340 -6.126 -14.773 1.00 87.00 87 GLY A O 1
ATOM 683 N N . TRP A 1 88 ? -6.087 -4.787 -16.521 1.00 88.25 88 TRP A N 1
ATOM 684 C CA . TRP A 1 88 ? -5.279 -3.818 -15.780 1.00 88.25 88 TRP A CA 1
ATOM 685 C C . TRP A 1 88 ? -6.071 -2.874 -14.869 1.00 88.25 88 TRP A C 1
ATOM 687 O O . TRP A 1 88 ? -5.454 -2.025 -14.239 1.00 88.25 88 TRP A O 1
ATOM 697 N N . CYS A 1 89 ? -7.407 -2.948 -14.837 1.00 85.88 89 CYS A N 1
ATOM 698 C CA . CYS A 1 89 ? -8.297 -2.091 -14.032 1.00 85.88 89 CYS A CA 1
ATOM 699 C C . CYS A 1 89 ? -7.954 -0.572 -14.043 1.00 85.88 89 CYS A C 1
ATOM 701 O O . CYS A 1 89 ? -8.215 0.152 -13.085 1.00 85.88 89 CYS A O 1
ATOM 703 N N . GLY A 1 90 ? -7.362 -0.070 -15.135 1.00 85.94 90 GLY A N 1
ATOM 704 C CA . GLY A 1 90 ? -6.933 1.327 -15.296 1.00 85.94 90 GLY A CA 1
ATOM 705 C C . GLY A 1 90 ? -5.425 1.571 -15.161 1.00 85.94 90 GLY A C 1
ATOM 706 O O . GLY A 1 90 ? -4.949 2.636 -15.557 1.00 85.94 90 GLY A O 1
ATOM 707 N N . TRP A 1 91 ? -4.654 0.597 -14.678 1.00 86.75 91 TRP A N 1
ATOM 708 C CA . TRP A 1 91 ? -3.201 0.604 -14.808 1.00 86.75 91 TRP A CA 1
ATOM 709 C C . TRP A 1 91 ? -2.807 0.473 -16.278 1.00 86.75 91 TRP A C 1
ATOM 711 O O . TRP A 1 91 ? -3.472 -0.169 -17.087 1.00 86.75 91 TRP A O 1
ATOM 721 N N . HIS A 1 92 ? -1.710 1.112 -16.649 1.00 89.75 92 HIS A N 1
ATOM 722 C CA . HIS A 1 92 ? -1.152 0.974 -17.981 1.00 89.75 92 HIS A CA 1
ATOM 723 C C . HIS A 1 92 ? 0.342 1.249 -17.926 1.00 89.75 92 HIS A C 1
ATOM 725 O O . HIS A 1 92 ? 0.831 2.034 -17.106 1.00 89.75 92 HIS A O 1
ATOM 731 N N . ASN A 1 93 ? 1.077 0.630 -18.840 1.00 90.81 93 ASN A N 1
ATOM 732 C CA . ASN A 1 93 ? 2.472 0.981 -19.028 1.00 90.81 93 ASN A CA 1
ATOM 733 C C . ASN A 1 93 ? 2.591 2.441 -19.468 1.00 90.81 93 ASN A C 1
ATOM 735 O O . ASN A 1 93 ? 1.781 2.957 -20.246 1.00 90.81 93 ASN A O 1
ATOM 739 N N . ARG A 1 94 ? 3.597 3.136 -18.939 1.00 89.00 94 ARG A N 1
ATOM 740 C CA . ARG A 1 94 ? 3.902 4.496 -19.380 1.00 89.00 94 ARG A CA 1
ATOM 741 C C . ARG A 1 94 ? 4.634 4.436 -20.711 1.00 89.00 94 ARG A C 1
ATOM 743 O O . ARG A 1 94 ? 5.590 3.686 -20.860 1.00 89.00 94 ARG A O 1
ATOM 750 N N . VAL A 1 95 ? 4.216 5.270 -21.657 1.00 88.19 95 VAL A N 1
ATOM 751 C CA . VAL A 1 95 ? 4.884 5.393 -22.957 1.00 88.19 95 VAL A CA 1
ATOM 752 C C . VAL A 1 95 ? 6.310 5.915 -22.752 1.00 88.19 95 VAL A C 1
ATOM 754 O O . VAL A 1 95 ? 6.506 6.914 -22.061 1.00 88.19 95 VAL A O 1
ATOM 757 N N . GLY A 1 96 ? 7.297 5.245 -23.353 1.00 86.81 96 GLY A N 1
ATOM 758 C CA . GLY A 1 96 ? 8.711 5.635 -23.293 1.00 86.81 96 GLY A CA 1
ATOM 759 C C . GLY A 1 96 ? 9.516 5.029 -22.136 1.00 86.81 96 GLY A C 1
ATOM 760 O O . GLY A 1 96 ? 10.654 5.438 -21.921 1.00 86.81 96 GLY A O 1
ATOM 761 N N . ASN A 1 97 ? 8.966 4.067 -21.388 1.00 81.25 97 ASN A N 1
ATOM 762 C CA . ASN A 1 97 ? 9.746 3.275 -20.436 1.00 81.25 97 ASN A CA 1
ATOM 763 C C . ASN A 1 97 ? 10.588 2.199 -21.156 1.00 81.25 97 ASN A C 1
ATOM 765 O O . ASN A 1 97 ? 10.253 1.712 -22.232 1.00 81.25 97 ASN A O 1
ATOM 769 N N . VAL A 1 98 ? 11.694 1.805 -20.525 1.00 84.31 98 VAL A N 1
ATOM 770 C CA . VAL A 1 98 ? 12.508 0.653 -20.958 1.00 84.31 98 VAL A CA 1
ATOM 771 C C . VAL A 1 98 ? 12.009 -0.673 -20.376 1.00 84.31 98 VAL A C 1
ATOM 773 O O . VAL A 1 98 ? 12.365 -1.734 -20.877 1.00 84.31 98 VAL A O 1
ATOM 776 N N . LEU A 1 99 ? 11.179 -0.625 -19.328 1.00 85.81 99 LEU A N 1
ATOM 777 C CA . LEU A 1 99 ? 10.642 -1.795 -18.631 1.00 85.81 99 LEU A CA 1
ATOM 778 C C . LEU A 1 99 ? 9.123 -1.705 -18.538 1.00 85.81 99 LEU A C 1
ATOM 780 O O . LEU A 1 99 ? 8.597 -0.826 -17.852 1.00 85.81 99 LEU A O 1
ATOM 784 N N . ASN A 1 100 ? 8.447 -2.629 -19.220 1.00 88.88 100 ASN A N 1
ATOM 785 C CA . ASN A 1 100 ? 6.996 -2.771 -19.217 1.00 88.88 100 ASN A CA 1
ATOM 786 C C . ASN A 1 100 ? 6.554 -3.833 -18.215 1.00 88.88 100 ASN A C 1
ATOM 788 O O . ASN A 1 100 ? 7.060 -4.955 -18.225 1.00 88.88 100 ASN A O 1
ATOM 792 N N . TRP A 1 101 ? 5.560 -3.488 -17.404 1.00 87.81 101 TRP A N 1
ATOM 793 C CA . TRP A 1 101 ? 4.801 -4.459 -16.637 1.00 87.81 101 TRP A CA 1
ATOM 794 C C . TRP A 1 101 ? 4.029 -5.357 -17.601 1.00 87.81 101 TRP A C 1
ATOM 796 O O . TRP A 1 101 ? 3.436 -4.887 -18.576 1.00 87.81 101 TRP A O 1
ATOM 806 N N . THR A 1 102 ? 4.026 -6.651 -17.319 1.00 87.56 102 THR A N 1
ATOM 807 C CA . THR A 1 102 ? 3.202 -7.639 -18.018 1.00 87.56 102 THR A CA 1
ATOM 808 C C . THR A 1 102 ? 2.315 -8.327 -16.994 1.00 87.56 102 THR A C 1
ATOM 810 O O . THR A 1 102 ? 2.717 -8.487 -15.842 1.00 87.56 102 THR A O 1
ATOM 813 N N . LEU A 1 103 ? 1.098 -8.676 -17.404 1.00 86.44 103 LEU A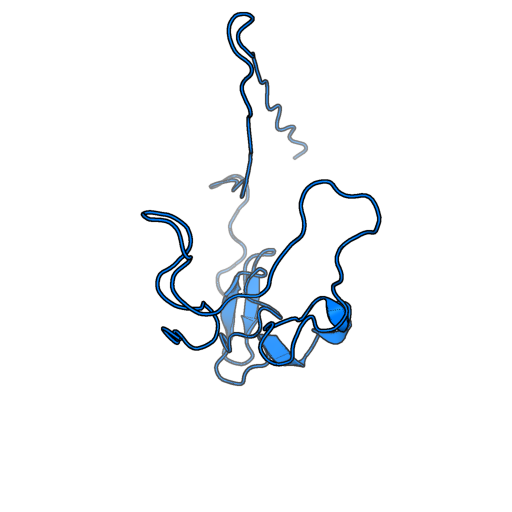 N 1
ATOM 814 C CA . LEU A 1 103 ? 0.203 -9.503 -16.606 1.00 86.44 103 LEU A CA 1
ATOM 815 C C . LEU A 1 103 ? 0.455 -10.961 -16.958 1.00 86.44 103 LEU A C 1
ATOM 817 O O . LEU A 1 103 ? 0.477 -11.306 -18.138 1.00 86.44 103 LEU A O 1
ATOM 821 N N . ASN A 1 104 ? 0.667 -11.786 -15.940 1.00 81.06 104 ASN A N 1
ATOM 822 C CA . ASN A 1 104 ? 0.900 -13.214 -16.088 1.00 81.06 104 ASN A CA 1
ATOM 823 C C . ASN A 1 104 ? 0.184 -13.965 -14.967 1.00 81.06 104 ASN A C 1
ATOM 825 O O . ASN A 1 104 ? 0.099 -13.450 -13.852 1.00 81.06 104 ASN A O 1
ATOM 829 N N . ASN A 1 105 ? -0.263 -15.181 -15.263 1.00 78.69 105 ASN A N 1
ATOM 830 C CA . ASN A 1 105 ? -0.756 -16.124 -14.270 1.00 78.69 105 ASN A CA 1
ATOM 831 C C . ASN A 1 105 ? 0.215 -17.312 -14.169 1.00 78.69 105 ASN A C 1
ATOM 833 O O . ASN A 1 105 ? 0.764 -17.764 -15.176 1.00 78.69 105 ASN A O 1
ATOM 837 N N . GLY A 1 106 ? 0.468 -17.773 -12.946 1.00 75.50 106 GLY A N 1
ATOM 838 C CA . GLY A 1 106 ? 1.380 -18.871 -12.661 1.00 75.50 106 GLY A CA 1
ATOM 839 C C . GLY A 1 106 ? 2.855 -18.579 -12.964 1.00 75.50 106 GLY A C 1
ATOM 840 O O . GLY A 1 106 ? 3.345 -17.448 -12.881 1.00 75.50 106 GLY A O 1
ATOM 841 N N . SER A 1 107 ? 3.573 -19.653 -13.296 1.00 79.81 107 SER A N 1
ATOM 842 C CA . SER A 1 107 ? 5.035 -19.666 -13.452 1.00 79.81 107 SER A CA 1
ATOM 843 C C . SER A 1 107 ? 5.510 -18.737 -14.572 1.00 79.81 107 SER A C 1
ATOM 845 O O . SER A 1 107 ? 4.894 -18.667 -15.636 1.00 79.81 107 SER A O 1
ATOM 847 N N . THR A 1 108 ? 6.655 -18.073 -14.390 1.00 79.50 108 THR A N 1
ATOM 848 C CA . THR A 1 108 ? 7.275 -17.324 -15.495 1.00 79.50 108 THR A CA 1
ATOM 849 C C . THR A 1 108 ? 8.089 -18.244 -16.412 1.00 79.50 108 THR A C 1
ATOM 851 O O . THR A 1 108 ? 8.431 -19.369 -16.050 1.00 79.50 108 THR A O 1
ATOM 854 N N . ALA A 1 109 ? 8.404 -17.773 -17.624 1.00 81.38 109 ALA A N 1
ATOM 855 C CA . ALA A 1 109 ? 9.121 -18.561 -18.633 1.00 81.38 109 ALA A CA 1
ATOM 856 C C . ALA A 1 109 ? 10.572 -18.912 -18.248 1.00 81.38 109 ALA A C 1
ATOM 858 O O . ALA A 1 109 ? 11.181 -19.787 -18.865 1.00 81.38 109 ALA A O 1
ATOM 859 N N . THR A 1 110 ? 11.147 -18.214 -17.269 1.00 82.00 110 THR A N 1
ATOM 860 C CA . THR A 1 110 ? 12.512 -18.435 -16.793 1.00 82.00 110 THR A CA 1
ATOM 861 C C . THR A 1 110 ? 12.515 -19.215 -15.478 1.00 82.00 110 THR A C 1
ATOM 863 O O . THR A 1 110 ? 11.550 -19.230 -14.719 1.00 82.00 110 THR A O 1
ATOM 866 N N . SER A 1 111 ? 13.601 -19.943 -15.220 1.00 83.12 111 SER A N 1
ATOM 867 C CA . SER A 1 111 ? 13.759 -20.691 -13.974 1.00 83.12 111 SER A CA 1
ATOM 868 C C . SER A 1 111 ? 14.050 -19.749 -12.805 1.00 83.12 111 SER A C 1
ATOM 870 O O . SER A 1 111 ? 14.851 -18.826 -12.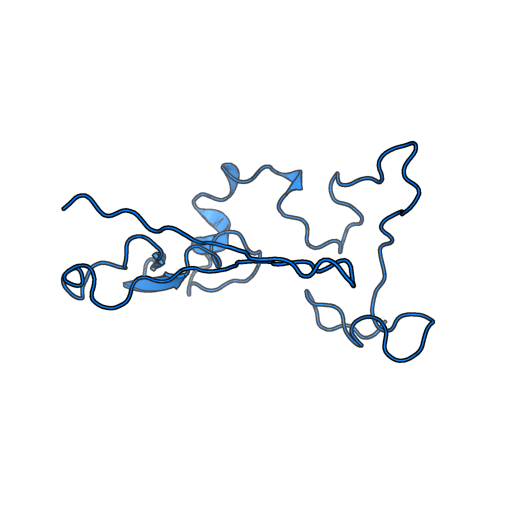949 1.00 83.12 111 SER A O 1
ATOM 872 N N . SER A 1 112 ? 13.481 -20.049 -11.632 1.00 78.19 112 SER A N 1
ATOM 873 C CA . SER A 1 112 ? 13.698 -19.300 -10.379 1.00 78.19 112 SER A CA 1
ATOM 874 C C . SER A 1 112 ? 13.233 -17.839 -10.417 1.00 78.19 112 SER A C 1
ATOM 876 O O . SER A 1 112 ? 13.751 -16.997 -9.686 1.00 78.19 112 SER A O 1
ATOM 878 N N . THR A 1 113 ? 12.244 -17.537 -11.252 1.00 77.62 113 THR A N 1
ATOM 879 C CA . THR A 1 113 ? 11.682 -16.198 -11.436 1.00 77.62 113 THR A CA 1
ATOM 880 C C . THR A 1 113 ? 10.160 -16.245 -11.333 1.00 77.62 113 THR A C 1
ATOM 882 O O . THR A 1 113 ? 9.495 -17.103 -11.916 1.00 77.62 113 THR A O 1
ATOM 885 N N . GLY A 1 114 ? 9.608 -15.285 -10.589 1.00 77.00 114 GLY A N 1
ATOM 886 C CA . GLY A 1 114 ? 8.176 -15.178 -10.307 1.00 77.00 114 GLY A CA 1
ATOM 887 C C . GLY A 1 114 ? 7.603 -16.323 -9.452 1.00 77.00 114 GLY A C 1
ATOM 888 O O . GLY A 1 114 ? 8.268 -17.334 -9.215 1.00 77.00 114 GLY A O 1
ATOM 889 N N . PRO A 1 115 ? 6.386 -16.147 -8.920 1.00 79.00 115 PRO A N 1
ATOM 890 C CA . PRO A 1 115 ? 5.716 -17.159 -8.111 1.00 79.00 115 PRO A CA 1
ATOM 891 C C . PRO A 1 115 ? 5.135 -18.286 -8.982 1.00 79.00 115 PRO A C 1
ATOM 893 O O . PRO A 1 115 ? 4.826 -18.089 -10.152 1.00 79.00 115 PRO A O 1
ATOM 896 N N . SER A 1 116 ? 4.975 -19.484 -8.410 1.00 81.12 116 SER A N 1
ATOM 897 C CA . SER A 1 116 ? 4.352 -20.626 -9.107 1.00 81.12 116 SER A CA 1
ATOM 898 C C . SER A 1 116 ? 2.830 -20.516 -9.224 1.00 81.12 116 SER A C 1
ATOM 900 O O . SER A 1 116 ? 2.238 -21.216 -10.040 1.00 81.12 116 SER A O 1
ATOM 902 N N . TYR A 1 117 ? 2.222 -19.657 -8.408 1.00 79.00 117 TYR A N 1
ATOM 903 C CA . TYR A 1 117 ? 0.782 -19.461 -8.302 1.00 79.00 117 TYR A CA 1
ATOM 904 C C . TYR A 1 117 ? 0.486 -17.966 -8.200 1.00 79.00 117 TYR A C 1
ATOM 906 O O . TYR A 1 117 ? 1.303 -17.218 -7.648 1.00 79.00 117 TYR A O 1
ATOM 914 N N . ASP A 1 118 ? -0.661 -17.533 -8.718 1.00 75.62 118 ASP A N 1
ATOM 915 C CA . ASP A 1 118 ? -1.141 -16.173 -8.477 1.00 75.62 118 ASP A CA 1
ATOM 916 C C . ASP A 1 118 ? -1.457 -15.931 -6.982 1.00 75.62 118 ASP A C 1
ATOM 918 O O . ASP A 1 118 ? -1.535 -16.859 -6.172 1.00 75.62 118 ASP A O 1
ATOM 922 N N . HIS A 1 119 ? -1.613 -14.662 -6.601 1.00 75.25 119 HIS A N 1
ATOM 923 C CA . HIS A 1 119 ? -1.929 -14.280 -5.222 1.00 75.25 119 HIS A CA 1
ATOM 924 C C . HIS A 1 119 ? -3.442 -14.263 -4.931 1.00 75.25 119 HIS A C 1
ATOM 926 O O . HIS A 1 119 ? -3.836 -14.510 -3.793 1.00 75.25 119 HIS A O 1
ATOM 932 N N . THR A 1 120 ? -4.287 -13.951 -5.922 1.00 73.88 120 THR A N 1
ATOM 933 C CA . THR A 1 120 ? -5.734 -13.732 -5.733 1.00 73.88 120 THR A CA 1
ATOM 934 C C . THR A 1 120 ? -6.500 -15.045 -5.530 1.00 73.88 120 THR A C 1
ATOM 936 O O . THR A 1 120 ? -7.337 -15.144 -4.635 1.00 73.88 120 THR A O 1
ATOM 939 N N . TYR A 1 121 ? -6.215 -16.060 -6.347 1.00 78.81 121 TYR A N 1
ATOM 940 C CA . TYR A 1 121 ? -6.930 -17.338 -6.411 1.00 78.81 121 TYR A CA 1
ATOM 941 C C . TYR A 1 121 ? -6.025 -18.564 -6.251 1.00 78.81 121 TYR A C 1
ATOM 943 O O . TYR A 1 121 ? -6.531 -19.681 -6.157 1.00 78.81 121 TYR A O 1
ATOM 951 N N . GLN A 1 122 ? -4.708 -18.369 -6.183 1.00 74.81 122 GLN A N 1
ATOM 952 C CA . GLN A 1 122 ? -3.700 -19.424 -6.191 1.00 74.81 122 GLN A CA 1
ATOM 953 C C . GLN A 1 122 ? -3.789 -20.315 -7.438 1.00 74.81 122 GLN A C 1
ATOM 955 O O . GLN A 1 122 ? -3.479 -21.508 -7.368 1.00 74.81 122 GLN A O 1
ATOM 960 N N . ASN A 1 123 ? -4.192 -19.768 -8.592 1.00 68.50 123 ASN A N 1
ATOM 961 C CA . ASN A 1 123 ? -4.168 -20.543 -9.827 1.00 68.50 123 ASN A CA 1
ATOM 962 C C . ASN A 1 123 ? -2.731 -20.699 -10.332 1.00 68.50 123 ASN A C 1
ATOM 964 O O . ASN A 1 123 ? -1.878 -19.824 -10.185 1.00 68.50 123 ASN A O 1
ATOM 968 N N . ALA A 1 124 ? -2.465 -21.862 -10.924 1.00 65.62 124 ALA A N 1
ATOM 969 C CA . ALA A 1 124 ? -1.166 -22.214 -11.491 1.00 65.62 124 ALA A CA 1
ATOM 970 C C . ALA A 1 124 ? -1.039 -21.864 -12.987 1.00 65.62 124 ALA A C 1
ATOM 972 O O . ALA A 1 124 ? 0.036 -22.065 -13.558 1.00 65.62 124 ALA A O 1
ATOM 973 N N . THR A 1 125 ? -2.131 -21.417 -13.626 1.00 58.72 125 THR A N 1
ATOM 974 C CA . THR A 1 125 ? -2.276 -21.269 -15.089 1.00 58.72 125 THR A CA 1
ATOM 975 C C . THR A 1 125 ? -3.236 -20.164 -15.469 1.00 58.72 125 THR A C 1
ATOM 977 O O . THR A 1 125 ? -4.383 -20.212 -14.967 1.00 58.72 125 THR A O 1
#

Sequence (125 aa):
QEFNIILEVVPSNVYPSHVALDNIKLKNCFPDPPQNVCMPSQFQCSDNVCINATRVCDINKDCANGEDEHQDCFKVRAFARCTFEDGWCGWHNRVGNVLNWTLNNGSTATSSTGPSYDHTYQNAT

Foldseek 3Di:
DDDDDDDDDDDDPPDDDDDDDDDDDDDPPDPDDPPQDADPQWDAAPVRDTDGLVQQCQPDQPHPVSCSNPVPCVVPPQQNSDPCPVHNSPDAADPPDPDGDDDDAADDPDPPDDHRGRDNPRDND

pLDDT: mean 80.74, std 8.21, range [56.88, 91.38]